Protein AF-A0A8J5K5Y7-F1 (afdb_monomer_lite)

Sequence (117 aa):
MNTGVRLRVVQKLVKRFRELGEDVLPAPLPKSGRPKLWSPWTLKVISRQVRSNPALTAREVKEKKPRLLCHVSLRCVQQALHDDLGFKSFRARRKPLLTKRQKENRVKFCKKYEVWD

pLDDT: mean 88.85, std 8.71, range [49.09, 97.56]

Organism: Homarus americanus (NCBI:txid6706)

Structure (mmCIF, N/CA/C/O backbone):
data_AF-A0A8J5K5Y7-F1
#
_entry.id   AF-A0A8J5K5Y7-F1
#
loop_
_atom_site.group_PDB
_atom_site.id
_atom_site.type_symbol
_atom_site.label_atom_id
_atom_site.label_alt_id
_atom_site.label_comp_id
_atom_site.label_asym_id
_atom_site.label_entity_id
_atom_site.label_seq_id
_atom_site.pdbx_PDB_ins_code
_atom_site.Cartn_x
_atom_site.Cartn_y
_atom_site.Cartn_z
_atom_site.occupancy
_atom_site.B_iso_or_equiv
_atom_site.auth_seq_id
_atom_site.auth_comp_id
_atom_site.auth_asym_id
_atom_site.auth_atom_id
_atom_site.pdbx_PDB_model_num
ATOM 1 N N . MET A 1 1 ? 13.459 13.698 -55.979 1.00 49.09 1 MET A N 1
ATOM 2 C CA . MET A 1 1 ? 13.592 14.274 -54.622 1.00 49.09 1 MET A CA 1
ATOM 3 C C . MET A 1 1 ? 14.322 13.276 -53.735 1.00 49.09 1 MET A C 1
ATOM 5 O O . MET A 1 1 ? 13.753 12.244 -53.407 1.00 49.09 1 MET A O 1
ATOM 9 N N . ASN A 1 2 ? 15.590 13.535 -53.403 1.00 61.31 2 ASN A N 1
ATOM 10 C CA . ASN A 1 2 ? 16.346 12.716 -52.452 1.00 61.31 2 ASN A CA 1
ATOM 11 C C . ASN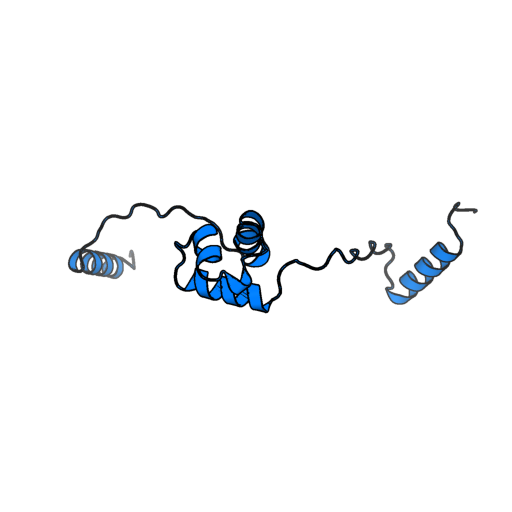 A 1 2 ? 16.037 13.219 -51.042 1.00 61.31 2 ASN A C 1
ATOM 13 O O . ASN A 1 2 ? 16.587 14.221 -50.607 1.00 61.31 2 ASN A O 1
ATOM 17 N N . THR A 1 3 ? 15.148 12.534 -50.329 1.00 70.75 3 THR A N 1
ATOM 18 C CA . THR A 1 3 ? 14.723 12.915 -48.973 1.00 70.75 3 THR A CA 1
ATOM 19 C C . THR A 1 3 ? 15.804 12.698 -47.905 1.00 70.75 3 THR A C 1
ATOM 21 O O . THR A 1 3 ? 15.541 12.902 -46.727 1.00 70.75 3 THR A O 1
ATOM 24 N N . GLY A 1 4 ? 17.013 12.251 -48.272 1.00 81.88 4 GLY A N 1
ATOM 25 C CA . GLY A 1 4 ? 18.095 11.930 -47.328 1.00 81.88 4 GLY A CA 1
ATOM 26 C C . GLY A 1 4 ? 17.804 10.720 -46.425 1.00 81.88 4 GLY A C 1
ATOM 27 O O . GLY A 1 4 ? 18.632 10.344 -45.597 1.00 81.88 4 GLY A O 1
ATOM 28 N N . VAL A 1 5 ? 16.640 10.079 -46.583 1.00 83.38 5 VAL A N 1
ATOM 29 C CA . VAL A 1 5 ? 16.196 8.936 -45.781 1.00 83.38 5 VAL A CA 1
ATOM 30 C C . VAL A 1 5 ? 16.589 7.626 -46.462 1.00 83.38 5 VAL A C 1
ATOM 32 O O . VAL A 1 5 ? 16.433 7.449 -47.669 1.00 83.38 5 VAL A O 1
ATOM 35 N N . ARG A 1 6 ? 17.066 6.656 -45.673 1.00 90.31 6 ARG A N 1
ATOM 36 C CA . ARG A 1 6 ? 17.417 5.316 -46.168 1.00 90.31 6 ARG A CA 1
ATOM 37 C C . ARG A 1 6 ? 16.197 4.610 -46.776 1.00 90.31 6 ARG A C 1
ATOM 39 O O . ARG A 1 6 ? 15.148 4.521 -46.140 1.00 90.31 6 ARG A O 1
ATOM 46 N N . LEU A 1 7 ? 16.381 3.978 -47.936 1.00 89.44 7 LEU A N 1
ATOM 47 C CA . LEU A 1 7 ? 15.328 3.295 -48.706 1.00 89.44 7 LEU A CA 1
ATOM 48 C C . LEU A 1 7 ? 14.520 2.260 -47.892 1.00 89.44 7 LEU A C 1
ATOM 50 O O . LEU A 1 7 ? 13.299 2.189 -48.015 1.00 89.44 7 LEU A O 1
ATOM 54 N N . ARG A 1 8 ? 15.164 1.521 -46.974 1.00 88.88 8 ARG A N 1
ATOM 55 C CA . ARG A 1 8 ? 14.476 0.566 -46.075 1.00 88.88 8 ARG A CA 1
ATOM 56 C C . ARG A 1 8 ? 13.469 1.223 -45.127 1.00 88.88 8 ARG A C 1
ATOM 58 O O . ARG A 1 8 ? 12.481 0.590 -44.763 1.00 88.88 8 ARG A O 1
ATOM 65 N N . VAL A 1 9 ? 13.728 2.453 -44.682 1.00 87.00 9 VAL A N 1
ATOM 66 C CA . VAL A 1 9 ? 12.798 3.193 -43.816 1.00 87.00 9 VAL A CA 1
ATOM 67 C C . VAL A 1 9 ? 11.560 3.561 -44.625 1.00 87.00 9 VAL A C 1
ATOM 69 O O . VAL A 1 9 ? 10.455 3.272 -44.184 1.00 87.00 9 VAL A O 1
ATOM 72 N N . VAL A 1 10 ? 11.748 4.073 -45.845 1.00 87.88 10 VAL A N 1
ATOM 73 C CA . VAL A 1 10 ? 10.651 4.401 -46.770 1.00 87.88 10 VAL A CA 1
ATOM 74 C C . VAL A 1 10 ? 9.776 3.174 -47.040 1.00 87.88 10 VAL A C 1
ATOM 76 O O . VAL A 1 10 ? 8.566 3.237 -46.857 1.00 87.88 10 VAL A O 1
ATOM 79 N N . GLN A 1 11 ? 10.374 2.026 -47.369 1.00 90.06 11 GLN A N 1
ATOM 80 C CA . GLN A 1 11 ? 9.632 0.778 -47.593 1.00 90.06 11 GLN A CA 1
ATOM 81 C C . GLN A 1 11 ? 8.816 0.334 -46.368 1.00 90.06 11 GLN A C 1
ATOM 83 O O . GLN A 1 11 ? 7.664 -0.073 -46.512 1.00 90.06 11 GLN A O 1
ATOM 88 N N . LYS A 1 12 ? 9.384 0.429 -45.155 1.00 86.44 12 LYS A N 1
ATOM 89 C CA . LYS A 1 12 ? 8.664 0.104 -43.910 1.00 86.44 12 LYS A CA 1
ATOM 90 C C . LYS A 1 12 ? 7.493 1.049 -43.658 1.00 86.44 12 LYS A C 1
ATOM 92 O O . LYS A 1 12 ? 6.440 0.586 -43.234 1.00 86.44 12 LYS A O 1
ATOM 97 N N . LEU A 1 13 ? 7.674 2.344 -43.914 1.00 85.12 13 LEU A N 1
ATOM 98 C CA . LEU A 1 13 ? 6.618 3.343 -43.759 1.00 85.12 13 LEU A CA 1
ATOM 99 C C . LEU A 1 13 ? 5.487 3.116 -44.767 1.00 85.12 13 LEU A C 1
ATOM 101 O O . LEU A 1 13 ? 4.335 3.068 -44.358 1.00 85.12 13 LEU A O 1
ATOM 105 N N . VAL A 1 14 ? 5.805 2.865 -46.042 1.00 87.69 14 VAL A N 1
ATOM 106 C CA . VAL A 1 14 ? 4.810 2.548 -47.084 1.00 87.69 14 VAL A CA 1
ATOM 107 C C . VAL A 1 14 ? 4.032 1.275 -46.748 1.00 87.69 14 VAL A C 1
ATOM 109 O O . VAL A 1 14 ? 2.814 1.245 -46.901 1.00 87.69 14 VAL A O 1
ATOM 112 N N . LYS A 1 15 ? 4.708 0.226 -46.260 1.00 87.62 15 LYS A N 1
ATOM 113 C CA . LYS A 1 15 ? 4.037 -1.003 -45.812 1.00 87.62 15 LYS A CA 1
ATOM 114 C C . LYS A 1 15 ? 3.056 -0.712 -44.671 1.00 87.62 15 LYS A C 1
ATOM 116 O O . LYS A 1 15 ? 1.899 -1.099 -44.752 1.00 87.62 15 LYS A O 1
ATOM 121 N N . ARG A 1 16 ? 3.514 0.019 -43.652 1.00 80.81 16 ARG A N 1
ATOM 122 C CA . ARG A 1 16 ? 2.714 0.384 -42.475 1.00 80.81 16 ARG A CA 1
ATOM 123 C C . ARG A 1 16 ? 1.517 1.272 -42.842 1.00 80.81 16 ARG A C 1
ATOM 125 O O . ARG A 1 16 ? 0.444 1.083 -42.289 1.00 80.81 16 ARG A O 1
ATOM 132 N N . PHE A 1 17 ? 1.686 2.176 -43.808 1.00 84.75 17 PHE A N 1
ATOM 133 C CA . PHE A 1 17 ? 0.620 3.019 -44.355 1.00 84.75 17 PHE A CA 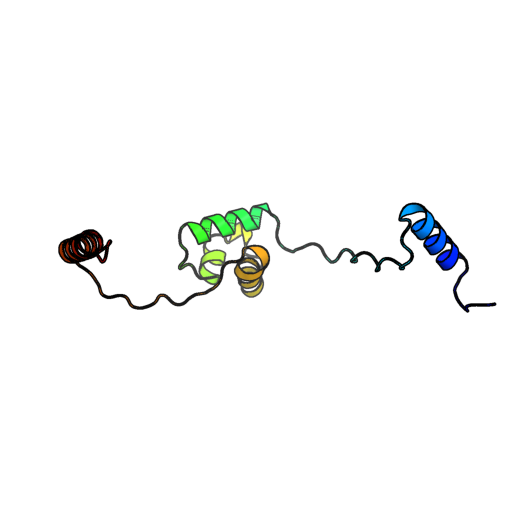1
ATOM 134 C C . PHE A 1 17 ? -0.463 2.196 -45.062 1.00 84.75 17 PHE A C 1
ATOM 136 O O . PHE A 1 17 ? -1.644 2.379 -44.801 1.00 84.75 17 PHE A O 1
ATOM 143 N N . ARG A 1 18 ? -0.068 1.236 -45.910 1.00 85.75 18 ARG A N 1
ATOM 144 C CA . ARG A 1 18 ? -1.012 0.332 -46.593 1.00 85.75 18 ARG A CA 1
ATOM 145 C C . ARG A 1 18 ? -1.804 -0.549 -45.624 1.00 85.75 18 ARG A C 1
ATOM 147 O O . ARG A 1 18 ? -2.938 -0.889 -45.925 1.00 85.75 18 ARG A O 1
ATOM 154 N N . GLU A 1 19 ? -1.197 -0.938 -44.503 1.00 84.44 19 GLU A N 1
ATOM 155 C CA . GLU A 1 19 ? -1.831 -1.785 -43.482 1.00 84.44 19 GLU A CA 1
ATOM 156 C C . GLU A 1 19 ? -2.797 -1.009 -42.571 1.00 84.44 19 GLU A C 1
ATOM 158 O O . GLU A 1 19 ? -3.829 -1.555 -42.196 1.00 84.44 19 GLU A O 1
ATOM 163 N N . LEU A 1 20 ? -2.470 0.235 -42.200 1.00 79.75 20 LEU A N 1
ATOM 164 C CA . LEU A 1 20 ? -3.265 1.040 -41.258 1.00 79.75 20 LEU A CA 1
ATOM 165 C C . LEU A 1 20 ? -4.257 1.995 -41.939 1.00 79.75 20 LEU A C 1
ATOM 167 O O . LEU A 1 20 ? -5.250 2.353 -41.320 1.00 79.75 20 LEU A O 1
ATOM 171 N N . GLY A 1 21 ? -4.007 2.409 -43.187 1.00 73.88 21 GLY A N 1
ATOM 172 C CA . GLY A 1 21 ? -4.873 3.336 -43.927 1.00 73.88 21 GLY A CA 1
ATOM 173 C C . GLY A 1 21 ? -4.920 4.765 -43.368 1.00 73.88 21 GLY A C 1
ATOM 174 O O . GLY A 1 21 ? -5.798 5.531 -43.750 1.00 73.88 21 GLY A O 1
ATOM 175 N N . GLU A 1 22 ? -4.010 5.125 -42.460 1.00 70.44 22 GLU A N 1
ATOM 176 C CA . GLU A 1 22 ? -3.960 6.444 -41.821 1.00 70.44 22 GLU A CA 1
ATOM 177 C C . GLU A 1 22 ? -2.991 7.391 -42.544 1.00 70.44 22 GLU A C 1
ATOM 179 O O . GLU A 1 22 ? -1.829 7.044 -42.761 1.00 70.44 22 GLU A O 1
ATOM 184 N N . ASP A 1 23 ? -3.439 8.623 -42.820 1.00 67.44 23 ASP A N 1
ATOM 185 C CA . ASP A 1 23 ? -2.630 9.695 -43.431 1.00 67.44 23 ASP A CA 1
ATOM 186 C C . ASP A 1 23 ? -1.478 10.194 -42.535 1.00 67.44 23 ASP A C 1
ATOM 188 O O . ASP A 1 23 ? -0.562 10.885 -42.989 1.00 67.44 23 ASP A O 1
ATOM 192 N N . VAL A 1 24 ? -1.493 9.824 -41.251 1.00 70.50 24 VAL A N 1
ATOM 193 C CA . VAL A 1 24 ? -0.513 10.247 -40.250 1.00 70.50 24 VAL A CA 1
ATOM 194 C C . VAL A 1 24 ? 0.398 9.081 -39.886 1.00 70.50 24 VAL A C 1
ATOM 196 O O . VAL A 1 24 ? -0.050 7.974 -39.602 1.00 70.50 24 VAL A O 1
ATOM 199 N N . LEU A 1 25 ? 1.709 9.334 -39.849 1.00 68.31 25 LEU A N 1
ATOM 200 C CA . LEU A 1 25 ? 2.680 8.341 -39.400 1.00 68.31 25 LEU A CA 1
ATOM 201 C C . LEU A 1 25 ? 2.402 7.942 -37.938 1.00 68.31 25 LEU A C 1
ATOM 203 O O . LEU A 1 25 ? 2.552 8.784 -37.048 1.00 68.31 25 LEU A O 1
ATOM 207 N N . PRO A 1 26 ? 2.081 6.667 -37.648 1.00 69.94 26 PRO A N 1
ATOM 208 C CA . PRO A 1 26 ? 1.859 6.227 -36.280 1.00 69.94 26 PRO A CA 1
ATOM 209 C C . PRO A 1 26 ? 3.155 6.350 -35.482 1.00 69.94 26 PRO A C 1
ATOM 211 O O . PRO A 1 26 ? 4.233 5.936 -35.940 1.00 69.94 26 PRO A O 1
ATOM 214 N N . ALA A 1 27 ? 3.038 6.873 -34.260 1.00 79.00 27 ALA A N 1
ATOM 215 C CA . ALA A 1 27 ? 4.160 7.002 -33.343 1.00 79.00 27 ALA A CA 1
ATOM 216 C C . ALA A 1 27 ? 4.925 5.663 -33.206 1.00 79.00 27 ALA A C 1
ATOM 218 O O . ALA A 1 27 ? 4.345 4.572 -33.355 1.00 79.00 27 ALA A O 1
ATOM 219 N N . PRO A 1 28 ? 6.247 5.703 -32.955 1.00 79.94 28 PRO A N 1
ATOM 220 C CA . PRO A 1 28 ? 6.999 4.498 -32.642 1.00 79.94 28 PRO A CA 1
ATOM 221 C C . PRO A 1 28 ? 6.330 3.746 -31.492 1.00 79.94 28 PRO A C 1
ATOM 223 O O . PRO A 1 28 ? 5.932 4.352 -30.497 1.00 79.94 28 PRO A O 1
ATOM 226 N N . LEU A 1 29 ? 6.226 2.422 -31.621 1.00 81.56 29 LEU A N 1
ATOM 227 C CA . LEU A 1 29 ? 5.742 1.591 -30.524 1.00 81.56 29 LEU A CA 1
ATOM 228 C C . LEU A 1 29 ? 6.632 1.810 -29.289 1.00 81.56 29 LEU A C 1
ATOM 230 O O . LEU A 1 29 ? 7.854 1.961 -29.441 1.00 81.56 29 LEU A O 1
ATOM 234 N N . PRO A 1 30 ? 6.053 1.814 -28.075 1.00 85.19 30 PRO A N 1
ATOM 235 C CA . PRO A 1 30 ? 6.844 1.911 -26.863 1.00 85.19 30 PRO A CA 1
ATOM 236 C C . PRO A 1 30 ? 7.840 0.752 -26.827 1.00 85.19 30 PRO A C 1
ATOM 238 O O . PRO A 1 30 ? 7.494 -0.408 -27.058 1.00 85.19 30 PRO A O 1
ATOM 241 N N . LYS A 1 31 ? 9.107 1.071 -26.562 1.00 87.50 31 LYS A N 1
ATOM 242 C CA . LYS A 1 31 ? 10.152 0.055 -26.442 1.00 87.50 31 LYS A CA 1
ATOM 243 C C . LYS A 1 31 ? 9.901 -0.768 -25.180 1.00 87.50 31 LYS A C 1
ATOM 245 O O . LYS A 1 31 ? 9.604 -0.207 -24.126 1.00 87.50 31 LYS A O 1
ATOM 250 N N . SER A 1 32 ? 10.072 -2.085 -25.271 1.00 85.44 32 SER A N 1
ATOM 251 C CA . SER A 1 32 ? 10.073 -2.947 -24.089 1.00 85.44 32 SER A CA 1
ATOM 252 C C . SER A 1 32 ? 11.244 -2.563 -23.180 1.00 85.44 32 SER A C 1
ATOM 254 O O . SER A 1 32 ? 12.402 -2.618 -23.598 1.00 85.44 32 SER A O 1
ATOM 256 N N . GLY A 1 33 ? 10.937 -2.147 -21.952 1.00 87.31 33 GLY A N 1
ATOM 257 C CA . GLY A 1 33 ? 11.936 -1.843 -20.930 1.00 87.31 33 GLY A CA 1
ATOM 258 C C . GLY A 1 33 ? 12.464 -3.092 -20.219 1.00 87.31 33 GLY A C 1
ATOM 259 O O . GLY A 1 33 ? 12.097 -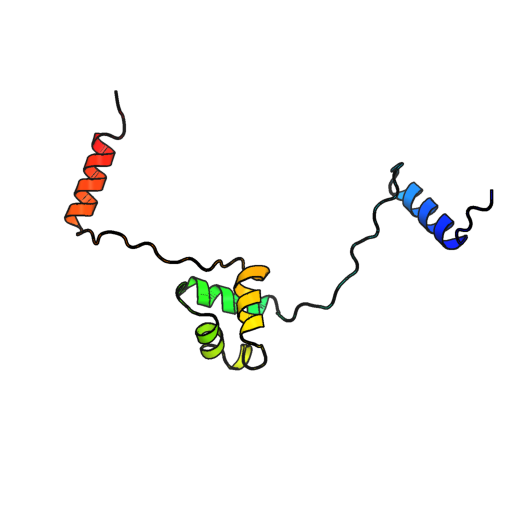4.223 -20.538 1.00 87.31 33 GLY A O 1
ATOM 260 N N . ARG A 1 34 ? 13.312 -2.874 -19.206 1.00 89.00 34 ARG A N 1
ATOM 261 C CA . ARG A 1 34 ? 13.775 -3.935 -18.301 1.00 89.00 34 ARG A CA 1
ATOM 262 C C . ARG A 1 34 ? 12.569 -4.596 -17.608 1.00 89.00 34 ARG A C 1
ATOM 264 O O . ARG A 1 34 ? 11.670 -3.869 -17.177 1.00 89.00 34 ARG A O 1
ATOM 271 N N . PRO A 1 35 ? 12.550 -5.932 -17.441 1.00 86.56 35 PRO A N 1
ATOM 272 C CA . PRO A 1 35 ? 11.512 -6.588 -16.655 1.00 86.56 35 PRO A CA 1
ATOM 273 C C . PRO A 1 35 ? 11.476 -6.036 -15.227 1.00 86.56 35 PRO A C 1
ATOM 275 O O . PRO A 1 35 ? 12.506 -5.668 -14.651 1.00 86.56 35 PRO A O 1
ATOM 278 N N . LYS A 1 36 ? 10.272 -5.982 -14.653 1.00 84.31 36 LYS A N 1
ATOM 279 C CA . LYS A 1 36 ? 10.082 -5.539 -13.271 1.00 84.31 36 LYS A CA 1
ATOM 280 C C . LYS A 1 36 ? 10.775 -6.498 -12.303 1.00 84.31 36 LYS A C 1
ATOM 282 O O . LYS A 1 36 ? 10.847 -7.700 -12.540 1.00 84.31 36 LYS A O 1
ATOM 287 N N . LEU A 1 37 ? 11.228 -5.949 -11.177 1.00 86.75 37 LEU A N 1
ATOM 288 C CA . LEU A 1 37 ? 11.835 -6.720 -10.087 1.00 86.75 37 LEU A CA 1
ATOM 289 C C . LEU A 1 37 ? 10.841 -7.711 -9.455 1.00 86.75 37 LEU A C 1
ATOM 291 O O . LEU A 1 37 ? 11.233 -8.753 -8.938 1.00 86.75 37 LEU A O 1
ATOM 295 N N . TRP A 1 38 ? 9.553 -7.373 -9.480 1.00 89.31 38 TRP A N 1
ATOM 296 C CA . TRP A 1 38 ? 8.509 -8.100 -8.774 1.00 89.31 38 TRP A CA 1
ATOM 297 C C . TRP A 1 38 ? 7.796 -9.108 -9.666 1.00 89.31 38 TRP A C 1
ATOM 299 O O . TRP A 1 38 ? 7.285 -8.763 -10.730 1.00 89.31 38 TRP A O 1
ATOM 309 N N . SER A 1 39 ? 7.655 -10.333 -9.165 1.00 90.69 39 SER A N 1
ATOM 310 C CA . SER A 1 39 ? 6.673 -11.274 -9.699 1.00 90.69 39 SER A CA 1
ATOM 311 C C . SER A 1 39 ? 5.249 -10.843 -9.305 1.00 90.69 39 SER A C 1
ATOM 313 O O . SER A 1 39 ? 5.044 -10.388 -8.169 1.00 90.69 39 SER A O 1
ATOM 315 N N . PRO A 1 40 ? 4.236 -11.053 -10.171 1.00 92.12 40 PRO A N 1
ATOM 316 C CA . PRO A 1 40 ? 2.830 -10.830 -9.828 1.00 92.12 40 PRO A CA 1
ATOM 317 C C . PRO A 1 40 ? 2.395 -11.560 -8.550 1.00 92.12 40 PRO A C 1
ATOM 319 O O . PRO A 1 40 ? 1.591 -11.048 -7.768 1.00 92.12 40 PRO A O 1
ATOM 322 N N . TRP A 1 41 ? 2.956 -12.747 -8.295 1.00 93.69 41 TRP A N 1
ATOM 323 C CA . TRP A 1 41 ? 2.658 -13.513 -7.087 1.00 93.69 41 TRP A CA 1
ATOM 324 C C . TRP A 1 41 ? 3.177 -12.815 -5.826 1.00 93.69 41 TRP A C 1
ATOM 326 O O . TRP A 1 41 ? 2.448 -12.690 -4.842 1.00 93.69 41 TRP A O 1
ATOM 336 N N . THR A 1 42 ? 4.402 -12.288 -5.873 1.00 92.88 42 THR A N 1
ATOM 337 C CA . THR A 1 42 ? 5.003 -11.553 -4.754 1.00 92.88 42 THR A CA 1
ATOM 338 C C . THR A 1 42 ? 4.178 -10.315 -4.413 1.00 92.88 42 THR A C 1
ATOM 340 O O . THR A 1 42 ? 3.851 -10.099 -3.245 1.00 92.88 42 THR A O 1
ATOM 343 N N . LEU A 1 43 ? 3.747 -9.555 -5.426 1.00 94.69 43 LEU A N 1
ATOM 344 C CA . LEU A 1 43 ? 2.856 -8.404 -5.238 1.00 94.69 43 LEU A CA 1
ATOM 345 C C . LEU A 1 43 ? 1.527 -8.810 -4.591 1.00 94.69 43 LEU A C 1
ATOM 347 O O . LEU A 1 43 ? 1.047 -8.131 -3.684 1.00 94.69 43 LEU A O 1
ATOM 351 N N . LYS A 1 44 ? 0.952 -9.952 -4.984 1.00 95.62 44 LYS A N 1
ATOM 352 C CA . LYS A 1 44 ? -0.287 -10.476 -4.391 1.00 95.62 44 LYS A CA 1
ATOM 353 C C . LYS A 1 44 ? -0.120 -10.833 -2.912 1.00 95.62 44 LYS A C 1
ATOM 355 O O . LYS A 1 44 ? -1.019 -10.558 -2.116 1.00 95.62 44 LYS A O 1
ATOM 360 N N . VAL A 1 45 ? 1.015 -11.420 -2.530 1.00 93.88 45 VAL A N 1
ATOM 361 C CA . VAL A 1 45 ? 1.330 -11.737 -1.127 1.00 93.88 45 VAL A CA 1
ATOM 362 C C . VAL A 1 45 ? 1.459 -10.460 -0.299 1.00 93.88 45 VAL A C 1
ATOM 364 O O . VAL A 1 45 ? 0.818 -10.353 0.747 1.00 93.88 45 VAL A O 1
ATOM 367 N N . ILE A 1 46 ? 2.216 -9.474 -0.793 1.00 94.06 46 ILE A N 1
ATOM 368 C CA . ILE A 1 46 ? 2.362 -8.168 -0.135 1.00 94.06 46 ILE A CA 1
ATOM 369 C C . ILE A 1 46 ? 0.992 -7.490 0.002 1.00 94.06 46 ILE A C 1
ATOM 371 O O . ILE A 1 46 ? 0.624 -7.046 1.088 1.00 94.06 46 ILE A O 1
ATOM 375 N N . SER A 1 47 ? 0.193 -7.478 -1.068 1.00 95.56 47 SER A N 1
ATOM 376 C CA . SER A 1 47 ? -1.136 -6.861 -1.086 1.00 95.56 47 SER A CA 1
ATOM 377 C C . SER A 1 47 ? -2.078 -7.462 -0.043 1.00 95.56 47 SER A C 1
ATOM 379 O O . SER A 1 47 ? -2.729 -6.728 0.698 1.00 95.56 47 SER A O 1
ATOM 381 N N . ARG A 1 48 ? -2.119 -8.795 0.082 1.00 95.19 48 ARG A N 1
ATOM 382 C CA . ARG A 1 48 ? -2.926 -9.476 1.109 1.00 95.19 48 ARG A CA 1
ATOM 383 C C . ARG A 1 48 ? -2.513 -9.070 2.519 1.00 95.19 48 ARG A C 1
ATOM 385 O O . ARG A 1 48 ? -3.371 -8.820 3.361 1.00 95.19 48 ARG A O 1
ATOM 392 N N . GLN A 1 49 ? -1.210 -8.979 2.761 1.00 94.00 49 GLN A N 1
ATOM 393 C CA . GLN A 1 49 ? -0.680 -8.604 4.063 1.00 94.00 49 GLN A CA 1
ATOM 394 C C . GLN A 1 49 ? -1.050 -7.163 4.441 1.00 94.00 49 GLN A C 1
ATOM 396 O O . GLN A 1 49 ? -1.517 -6.934 5.555 1.00 94.00 49 GLN A O 1
ATOM 401 N N . VAL A 1 50 ? -0.901 -6.213 3.514 1.00 94.19 50 VAL A N 1
ATOM 402 C CA . VAL A 1 50 ? -1.272 -4.808 3.750 1.00 94.19 50 VAL A CA 1
ATOM 403 C C . VAL A 1 50 ? -2.784 -4.636 3.886 1.00 94.19 50 VAL A C 1
ATOM 405 O O . VAL A 1 50 ? -3.238 -3.885 4.739 1.00 94.19 50 VAL A O 1
ATOM 408 N N . ARG A 1 51 ? -3.599 -5.373 3.125 1.00 94.44 51 ARG A N 1
ATOM 409 C CA . ARG A 1 51 ? -5.065 -5.336 3.290 1.00 94.44 51 ARG A CA 1
ATOM 410 C C . ARG A 1 51 ? -5.522 -5.873 4.643 1.00 94.44 51 ARG A C 1
ATOM 412 O O . ARG A 1 51 ? -6.477 -5.351 5.203 1.00 94.44 51 ARG A O 1
ATOM 419 N N . SER A 1 52 ? -4.847 -6.896 5.166 1.00 94.25 52 SER A N 1
ATOM 420 C CA . SER A 1 52 ? -5.154 -7.445 6.490 1.00 94.25 52 SER A CA 1
ATOM 421 C C . SER A 1 52 ? -4.802 -6.476 7.618 1.00 94.25 52 SER A C 1
ATOM 423 O O . SER A 1 52 ? -5.498 -6.454 8.629 1.00 94.25 52 SER A O 1
ATOM 425 N N . ASN A 1 53 ? -3.728 -5.700 7.471 1.00 92.06 53 ASN A N 1
ATOM 426 C CA . ASN A 1 53 ? -3.363 -4.655 8.418 1.00 92.06 53 ASN A CA 1
ATOM 427 C C . ASN A 1 53 ? -2.804 -3.436 7.657 1.00 92.06 53 ASN A C 1
ATOM 429 O O . ASN A 1 53 ? -1.616 -3.417 7.320 1.00 92.06 53 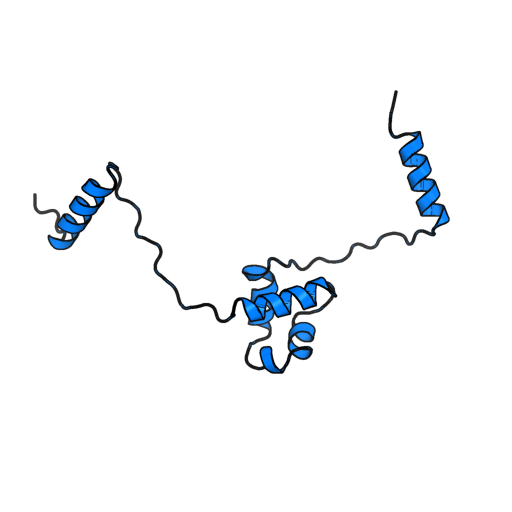ASN A O 1
ATOM 433 N N . PRO A 1 54 ? -3.641 -2.413 7.400 1.00 90.56 54 PRO A N 1
ATOM 434 C CA . PRO A 1 54 ? -3.258 -1.260 6.588 1.00 90.56 54 PRO A CA 1
ATOM 435 C C . PRO A 1 54 ? -2.299 -0.301 7.301 1.00 90.56 54 PRO A C 1
ATOM 437 O O . PRO A 1 54 ? -1.749 0.586 6.656 1.00 90.56 54 PRO A O 1
ATOM 440 N N . ALA A 1 55 ? -2.083 -0.463 8.610 1.00 90.38 55 ALA A N 1
ATOM 441 C CA . ALA A 1 55 ? -1.140 0.352 9.373 1.00 90.38 55 ALA A CA 1
ATOM 442 C C . ALA A 1 55 ? 0.311 -0.149 9.268 1.00 90.38 55 ALA A C 1
ATOM 444 O O . ALA A 1 55 ? 1.205 0.476 9.832 1.00 90.38 55 ALA A O 1
ATOM 445 N N . LEU A 1 56 ? 0.551 -1.266 8.566 1.00 91.94 56 LEU A N 1
ATOM 446 C CA . LEU A 1 56 ? 1.892 -1.823 8.426 1.00 91.94 56 LEU A CA 1
ATOM 447 C C . LEU A 1 56 ? 2.817 -0.885 7.660 1.00 91.94 56 LEU A C 1
ATOM 449 O O . LEU A 1 56 ? 2.525 -0.434 6.552 1.00 91.94 56 LEU A O 1
ATOM 453 N N . THR A 1 57 ? 3.994 -0.673 8.228 1.00 92.56 57 THR A N 1
ATOM 454 C CA . THR A 1 57 ? 5.080 0.041 7.568 1.00 92.56 57 THR A CA 1
ATOM 455 C C . THR A 1 57 ? 5.775 -0.858 6.544 1.00 92.56 57 THR A C 1
ATOM 457 O O . THR A 1 57 ? 5.802 -2.084 6.665 1.00 92.56 57 THR A O 1
ATOM 460 N N . ALA A 1 58 ? 6.420 -0.259 5.540 1.00 93.25 58 ALA A N 1
ATOM 461 C CA . ALA A 1 58 ? 7.199 -1.013 4.551 1.00 93.25 58 ALA A CA 1
ATOM 462 C C . ALA A 1 58 ? 8.313 -1.869 5.192 1.00 93.25 58 ALA A C 1
ATOM 464 O O . ALA A 1 58 ? 8.645 -2.942 4.686 1.00 93.25 58 ALA A O 1
ATOM 465 N N . ARG A 1 59 ? 8.864 -1.413 6.326 1.00 94.56 59 ARG A N 1
ATOM 466 C CA . ARG A 1 59 ? 9.857 -2.155 7.108 1.00 94.56 59 ARG A CA 1
ATOM 467 C C . ARG A 1 59 ? 9.259 -3.423 7.710 1.00 94.56 59 ARG A C 1
ATOM 469 O O . ARG A 1 59 ? 9.781 -4.506 7.470 1.00 94.56 59 ARG A O 1
ATOM 476 N N . GLU A 1 60 ? 8.128 -3.302 8.397 1.00 94.56 60 GLU A N 1
ATOM 477 C CA . GLU A 1 60 ? 7.415 -4.449 8.973 1.00 94.56 60 GLU A CA 1
ATOM 478 C C . GLU A 1 60 ? 6.931 -5.419 7.891 1.00 94.56 60 GLU A C 1
ATOM 480 O O . GLU A 1 60 ? 6.921 -6.633 8.093 1.00 94.56 60 GLU A O 1
ATOM 485 N N . VAL A 1 61 ? 6.549 -4.907 6.713 1.00 93.62 61 VAL A N 1
ATOM 486 C CA . VAL A 1 61 ? 6.208 -5.753 5.563 1.00 93.62 61 VAL A CA 1
ATOM 487 C C . VAL A 1 61 ? 7.397 -6.624 5.162 1.00 93.62 61 VAL A C 1
ATOM 489 O O . VAL A 1 61 ? 7.228 -7.835 4.999 1.00 93.62 61 VAL A O 1
ATOM 492 N N . LYS A 1 62 ? 8.593 -6.032 5.064 1.00 94.31 62 LYS A N 1
ATOM 493 C CA . LYS A 1 62 ? 9.839 -6.747 4.763 1.00 94.31 62 LYS A CA 1
ATOM 494 C C . LYS A 1 62 ? 10.190 -7.771 5.849 1.00 94.31 62 LYS A C 1
ATOM 496 O O . LYS A 1 62 ? 10.470 -8.924 5.526 1.00 94.31 62 LYS A O 1
ATOM 501 N N . GLU A 1 63 ? 10.126 -7.375 7.117 1.00 93.75 63 GLU A N 1
ATOM 502 C CA . GLU A 1 63 ? 10.480 -8.219 8.268 1.00 93.75 63 GLU A CA 1
ATOM 503 C C . GLU A 1 63 ? 9.534 -9.416 8.447 1.00 93.75 63 GLU A C 1
ATOM 505 O O . GLU A 1 63 ? 9.979 -10.505 8.793 1.00 93.75 63 GLU A O 1
ATOM 510 N N . LYS A 1 64 ? 8.243 -9.273 8.126 1.00 92.12 64 LYS A N 1
ATOM 511 C CA . LYS A 1 64 ? 7.269 -10.378 8.196 1.00 92.12 64 LYS A CA 1
ATOM 512 C C . LYS A 1 64 ? 7.467 -11.457 7.130 1.00 92.12 64 LYS A C 1
ATOM 514 O O . LYS A 1 64 ? 6.935 -12.561 7.273 1.00 92.12 64 LYS A O 1
ATOM 519 N N . LYS A 1 65 ? 8.178 -11.159 6.037 1.00 88.94 65 LYS A N 1
ATOM 520 C CA . LYS A 1 65 ? 8.416 -12.093 4.922 1.00 88.94 65 LYS A CA 1
ATOM 521 C C . LYS A 1 65 ? 9.885 -12.071 4.482 1.00 88.94 65 LYS A C 1
ATOM 523 O O . LYS A 1 65 ? 10.170 -11.784 3.317 1.00 88.94 65 LYS A O 1
ATOM 528 N N . PRO A 1 66 ? 10.826 -12.460 5.362 1.00 89.12 66 PRO A N 1
ATOM 529 C CA . PRO A 1 66 ? 12.252 -12.347 5.078 1.00 89.12 66 PRO A CA 1
ATOM 530 C C . PRO A 1 66 ? 12.668 -13.234 3.900 1.00 89.12 66 PRO A C 1
ATOM 532 O O . PRO A 1 66 ? 13.430 -12.793 3.053 1.00 89.12 66 PRO A O 1
ATOM 535 N N . ARG A 1 67 ? 12.093 -14.438 3.759 1.00 88.19 67 ARG A N 1
ATOM 536 C CA . ARG A 1 67 ? 12.400 -15.344 2.634 1.00 88.19 67 ARG A CA 1
ATOM 537 C C . ARG A 1 67 ? 12.081 -14.744 1.260 1.00 88.19 67 ARG A C 1
ATOM 539 O O . ARG A 1 67 ? 12.766 -15.046 0.296 1.00 88.19 67 ARG A O 1
ATOM 546 N N . LEU A 1 68 ? 11.038 -13.916 1.172 1.00 88.00 68 LEU A N 1
ATOM 547 C CA . LEU A 1 68 ? 10.615 -13.300 -0.089 1.00 88.00 68 LEU A CA 1
ATOM 548 C C . LEU A 1 68 ? 11.281 -11.945 -0.322 1.00 88.00 68 LEU A C 1
ATOM 550 O O . LEU A 1 68 ? 11.501 -11.568 -1.468 1.00 88.00 68 LEU A O 1
ATOM 554 N N . LEU A 1 69 ? 11.571 -11.207 0.753 1.00 91.69 69 LEU A N 1
ATOM 555 C CA . LEU A 1 69 ? 11.927 -9.791 0.687 1.00 91.69 69 LEU A CA 1
ATOM 556 C C . LEU A 1 69 ? 13.337 -9.473 1.210 1.00 91.69 69 LEU A C 1
ATOM 558 O O . LEU A 1 69 ? 13.694 -8.300 1.282 1.00 91.69 69 LEU A O 1
ATOM 562 N N . CYS A 1 70 ? 14.162 -10.461 1.573 1.00 89.31 70 CYS A N 1
ATOM 563 C CA . CYS A 1 70 ? 15.510 -10.205 2.101 1.00 89.31 70 CYS A CA 1
ATOM 564 C C . CYS A 1 70 ? 16.380 -9.399 1.126 1.00 89.31 70 CYS A C 1
ATOM 566 O O . CYS A 1 70 ? 17.003 -8.415 1.527 1.00 89.31 70 CYS A O 1
ATOM 568 N N . HIS A 1 71 ? 16.353 -9.782 -0.151 1.00 90.31 71 HIS A N 1
ATOM 569 C CA . HIS A 1 71 ? 17.210 -9.262 -1.214 1.00 90.31 71 HIS A CA 1
ATOM 570 C C . HIS A 1 71 ? 16.760 -7.901 -1.766 1.00 90.31 71 HIS A C 1
ATOM 572 O O . HIS A 1 71 ? 17.526 -7.232 -2.455 1.00 90.31 71 HIS A O 1
ATOM 578 N N . VAL A 1 72 ? 15.527 -7.467 -1.479 1.00 92.25 72 VAL A N 1
ATOM 579 C CA . VAL A 1 72 ? 15.008 -6.182 -1.966 1.00 92.25 72 VAL A CA 1
ATOM 580 C C . VAL A 1 72 ? 15.294 -5.068 -0.971 1.00 92.25 72 VAL A C 1
ATOM 582 O O . VAL A 1 72 ? 15.179 -5.236 0.246 1.00 92.25 72 VAL A O 1
ATOM 585 N N . SER A 1 73 ? 15.645 -3.886 -1.471 1.00 94.19 73 SER A N 1
ATOM 586 C CA . SER A 1 73 ? 15.798 -2.712 -0.611 1.00 94.19 73 SER A CA 1
ATOM 587 C C . SER A 1 73 ? 14.446 -2.280 -0.024 1.00 94.19 73 SER A C 1
ATOM 589 O O . SER A 1 73 ? 13.385 -2.547 -0.592 1.00 94.19 73 SER A O 1
ATOM 591 N N . LEU A 1 74 ? 14.473 -1.560 1.102 1.00 95.00 74 LEU A N 1
ATOM 592 C CA . LEU A 1 74 ? 13.259 -0.973 1.681 1.00 95.00 74 LEU A CA 1
ATOM 593 C C . LEU A 1 74 ? 12.564 -0.020 0.692 1.00 95.00 74 LEU A C 1
ATOM 595 O O . LEU A 1 74 ? 11.338 -0.014 0.593 1.00 95.00 74 LEU A O 1
ATOM 599 N N . ARG A 1 75 ? 13.350 0.734 -0.087 1.00 95.06 75 ARG A N 1
ATOM 600 C CA . ARG A 1 75 ? 12.842 1.649 -1.115 1.00 95.06 75 ARG A CA 1
ATOM 601 C C . ARG A 1 75 ? 12.071 0.907 -2.204 1.00 95.06 75 ARG A C 1
ATOM 603 O O . ARG A 1 75 ? 11.012 1.370 -2.608 1.00 95.06 75 ARG A O 1
ATOM 610 N N . CYS A 1 76 ? 12.547 -0.265 -2.629 1.00 94.31 76 CYS A N 1
ATOM 611 C CA . CYS A 1 76 ? 11.816 -1.096 -3.587 1.00 94.31 76 CYS A CA 1
ATOM 612 C C . CYS A 1 76 ? 10.454 -1.515 -3.023 1.00 94.31 76 CYS A C 1
ATOM 614 O O . CYS A 1 76 ? 9.464 -1.463 -3.744 1.00 94.31 76 CYS A O 1
ATOM 616 N N . VAL A 1 77 ? 10.385 -1.904 -1.743 1.00 94.44 77 VAL A N 1
ATOM 617 C CA . VAL A 1 77 ? 9.115 -2.278 -1.095 1.00 94.44 77 VAL A CA 1
ATOM 618 C C . VAL A 1 77 ? 8.157 -1.085 -1.052 1.00 94.44 77 VAL A C 1
ATOM 620 O O . VAL A 1 77 ? 6.987 -1.234 -1.383 1.00 94.44 77 VAL A O 1
ATOM 623 N N . GLN A 1 78 ? 8.645 0.108 -0.697 1.00 94.88 78 GLN A N 1
ATOM 624 C CA . GLN A 1 78 ? 7.839 1.336 -0.714 1.00 94.88 78 GLN A CA 1
ATOM 625 C C . GLN A 1 78 ? 7.307 1.649 -2.115 1.00 94.88 78 GLN A C 1
ATOM 627 O O . GLN A 1 78 ? 6.125 1.944 -2.271 1.00 94.88 78 GLN A O 1
ATOM 632 N N . GLN A 1 79 ? 8.166 1.532 -3.127 1.00 94.38 79 GLN A N 1
ATOM 633 C CA . GLN A 1 79 ? 7.785 1.752 -4.513 1.00 94.38 79 GLN A CA 1
ATOM 634 C C . GLN A 1 79 ? 6.733 0.738 -4.973 1.00 94.38 79 GLN A C 1
ATOM 636 O O . GLN A 1 79 ? 5.741 1.123 -5.575 1.00 94.38 79 GLN A O 1
ATOM 641 N N . A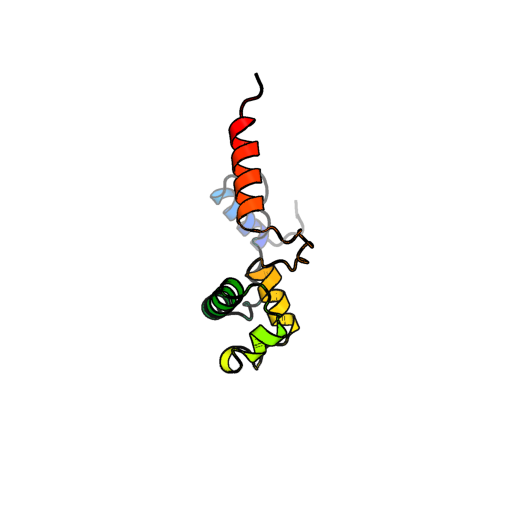LA A 1 80 ? 6.888 -0.537 -4.615 1.00 94.19 80 ALA A N 1
ATOM 642 C CA . ALA A 1 80 ? 5.903 -1.569 -4.929 1.00 94.19 80 ALA A CA 1
ATOM 643 C C . ALA A 1 80 ? 4.541 -1.289 -4.278 1.00 94.19 80 ALA A C 1
ATOM 645 O O . ALA A 1 80 ? 3.498 -1.488 -4.895 1.00 94.19 80 ALA A O 1
ATOM 646 N N . LEU A 1 81 ? 4.537 -0.815 -3.027 1.00 94.81 81 LEU A N 1
ATOM 647 C CA . LEU A 1 81 ? 3.305 -0.442 -2.337 1.00 94.81 81 LEU A CA 1
ATOM 648 C C . LEU A 1 81 ? 2.598 0.717 -3.044 1.00 94.81 81 LEU A C 1
ATOM 650 O O . LEU A 1 81 ? 1.390 0.641 -3.242 1.00 94.81 81 LEU A O 1
ATOM 654 N N . HIS A 1 82 ? 3.340 1.750 -3.441 1.00 94.94 82 HIS A N 1
ATOM 655 C CA . HIS A 1 82 ? 2.775 2.954 -4.042 1.00 94.94 82 HIS A CA 1
ATOM 656 C C . HIS A 1 82 ? 2.451 2.791 -5.536 1.00 94.94 82 HIS A C 1
ATOM 658 O O . HIS A 1 82 ? 1.301 2.964 -5.932 1.00 94.94 82 HIS A O 1
ATOM 664 N N . ASP A 1 83 ? 3.443 2.436 -6.352 1.00 93.38 83 ASP A N 1
ATOM 665 C CA . ASP A 1 83 ? 3.362 2.460 -7.817 1.00 93.38 83 ASP A CA 1
ATOM 666 C C . ASP A 1 83 ? 2.715 1.190 -8.384 1.00 93.38 83 ASP A C 1
ATOM 668 O O . ASP A 1 83 ? 1.895 1.267 -9.296 1.00 93.38 83 ASP A O 1
ATOM 672 N N . ASP A 1 84 ? 3.070 0.012 -7.854 1.00 93.38 84 ASP A N 1
ATOM 673 C CA . ASP A 1 84 ? 2.574 -1.267 -8.385 1.00 93.38 84 ASP A CA 1
ATOM 674 C C . ASP A 1 84 ? 1.235 -1.692 -7.756 1.00 93.38 84 ASP A C 1
ATOM 676 O O . ASP A 1 84 ? 0.410 -2.318 -8.422 1.00 93.38 84 ASP A O 1
ATOM 680 N N . LEU A 1 85 ? 1.011 -1.381 -6.473 1.00 94.94 85 LEU A N 1
ATOM 681 C CA . LEU A 1 85 ? -0.187 -1.784 -5.722 1.00 94.94 85 LEU A CA 1
ATOM 682 C C . LEU A 1 85 ? -1.173 -0.639 -5.448 1.00 94.94 85 LEU A C 1
ATOM 684 O O . LEU A 1 85 ? -2.295 -0.909 -5.015 1.00 94.94 85 LEU A O 1
ATOM 688 N N . GLY A 1 86 ? -0.784 0.616 -5.686 1.00 94.62 86 GLY A N 1
ATOM 689 C CA . GLY A 1 86 ? -1.657 1.780 -5.515 1.00 94.62 86 GLY A CA 1
ATOM 690 C C . GLY A 1 86 ? -1.968 2.147 -4.060 1.00 94.62 86 GLY A C 1
ATOM 691 O O . GLY A 1 86 ? -2.894 2.921 -3.807 1.00 94.62 86 GLY A O 1
ATOM 692 N N . PHE A 1 87 ? -1.237 1.605 -3.083 1.00 94.31 87 PHE A N 1
ATOM 693 C CA . PHE A 1 87 ? -1.416 1.964 -1.681 1.00 94.31 87 PHE A CA 1
ATOM 694 C C . PHE A 1 87 ? -0.784 3.320 -1.391 1.00 94.31 87 PHE A C 1
ATOM 696 O O . PHE A 1 87 ? 0.426 3.520 -1.497 1.00 94.31 87 PHE A O 1
ATOM 703 N N . LYS A 1 88 ? -1.627 4.255 -0.962 1.00 90.50 88 LYS A N 1
ATOM 704 C CA . LYS A 1 88 ? -1.205 5.584 -0.530 1.00 90.50 88 LYS A CA 1
ATOM 705 C C . LYS A 1 88 ? -1.040 5.613 0.983 1.00 90.50 88 LYS A C 1
ATOM 707 O O . LYS A 1 88 ? -1.841 5.038 1.719 1.00 90.50 88 LYS A O 1
ATOM 712 N N . SER A 1 89 ? -0.014 6.322 1.439 1.00 87.81 89 SER A N 1
ATOM 713 C CA . SER A 1 89 ? 0.161 6.617 2.857 1.00 87.81 89 SER A CA 1
ATOM 714 C C . SER A 1 89 ? -0.730 7.794 3.239 1.00 87.81 89 SER A C 1
ATOM 716 O O . SER A 1 89 ? -0.609 8.882 2.675 1.00 87.81 89 SER A O 1
ATOM 718 N N . PHE A 1 90 ? -1.625 7.580 4.199 1.00 89.00 90 PHE A N 1
ATOM 719 C CA . PHE A 1 90 ? -2.468 8.626 4.761 1.00 89.00 90 PHE A CA 1
ATOM 720 C C . PHE A 1 90 ? -2.310 8.672 6.274 1.00 89.00 90 PHE A C 1
ATOM 722 O O . PHE A 1 90 ? -2.171 7.646 6.939 1.00 89.00 90 PHE A O 1
ATOM 729 N N . ARG A 1 91 ? -2.405 9.876 6.839 1.00 89.25 91 ARG A N 1
ATOM 730 C CA . ARG A 1 91 ? -2.485 10.055 8.287 1.00 89.25 91 ARG A CA 1
ATOM 731 C C . ARG A 1 91 ? -3.934 9.906 8.740 1.00 89.25 91 ARG A C 1
ATOM 733 O O . ARG A 1 91 ? -4.811 10.630 8.267 1.00 89.25 91 ARG A O 1
ATOM 740 N N . ALA A 1 92 ? -4.178 9.019 9.701 1.00 89.00 92 ALA A N 1
ATOM 741 C CA . ALA A 1 92 ? -5.486 8.908 10.335 1.00 89.00 92 ALA A CA 1
ATOM 742 C C . ALA A 1 92 ? -5.878 10.241 11.001 1.00 89.00 92 ALA A C 1
ATOM 744 O O . ALA A 1 92 ? -5.105 10.831 11.761 1.00 89.00 92 ALA A O 1
ATOM 745 N N . ARG A 1 93 ? -7.089 10.731 10.713 1.00 92.44 93 ARG A N 1
ATOM 746 C CA . ARG A 1 93 ? -7.646 11.927 11.360 1.00 92.44 93 ARG A CA 1
ATOM 747 C C . ARG A 1 93 ? -8.179 11.562 12.744 1.00 92.44 93 ARG A C 1
ATOM 749 O O . ARG A 1 93 ? -8.869 10.556 12.895 1.00 92.44 93 ARG A O 1
ATOM 756 N N . ARG A 1 94 ? -7.903 12.409 13.740 1.00 93.44 94 ARG A N 1
ATOM 757 C CA . ARG A 1 94 ? -8.464 12.274 15.089 1.00 93.44 94 ARG A CA 1
ATOM 758 C C . ARG A 1 94 ? -9.978 12.477 15.013 1.00 93.44 94 ARG A C 1
ATOM 760 O O . ARG A 1 94 ? -10.438 13.555 14.650 1.00 93.44 94 ARG A O 1
ATOM 767 N N . LYS A 1 95 ? -10.739 11.435 15.333 1.00 90.81 95 LYS A N 1
ATOM 768 C CA . LYS A 1 95 ? -12.201 11.487 15.452 1.00 90.81 95 LYS A CA 1
ATOM 769 C C . LYS A 1 95 ? -12.582 11.426 16.934 1.00 90.81 95 LYS A C 1
ATOM 771 O O . LYS A 1 95 ? -11.846 10.809 17.706 1.00 90.81 95 LYS A O 1
ATOM 776 N N . PRO A 1 96 ? -13.696 12.051 17.351 1.00 94.00 96 PRO A N 1
ATOM 777 C CA . PRO A 1 96 ? -14.182 11.900 18.715 1.00 94.00 96 PRO A CA 1
ATOM 778 C C . PRO A 1 96 ? -14.524 10.433 18.993 1.00 94.00 96 PRO A C 1
ATOM 780 O O . PRO A 1 96 ? -15.088 9.741 18.139 1.00 94.00 96 PRO A O 1
ATOM 783 N N . LEU A 1 97 ? -14.186 9.965 20.193 1.00 94.06 97 LEU A N 1
ATOM 784 C CA . LEU A 1 97 ? -14.564 8.636 20.660 1.00 94.06 97 LEU A CA 1
ATOM 785 C C . LEU A 1 97 ? -16.040 8.673 21.062 1.00 94.06 97 LEU A C 1
ATOM 787 O O . LEU A 1 97 ? -16.402 9.288 22.058 1.00 94.06 97 LEU A O 1
ATOM 791 N N . LEU A 1 98 ? -16.895 8.053 20.250 1.00 95.38 98 LEU A N 1
ATOM 792 C CA . LEU A 1 98 ? -18.334 7.998 20.501 1.00 95.38 98 LEU A CA 1
ATOM 793 C C . LEU A 1 98 ? -18.705 6.700 21.211 1.00 95.38 98 LEU A C 1
ATOM 795 O O . LEU A 1 98 ? -18.346 5.612 20.745 1.00 95.38 98 LEU A O 1
ATOM 799 N N . THR A 1 99 ? -19.505 6.808 22.267 1.00 97.12 99 THR A N 1
ATOM 800 C CA . THR A 1 99 ? -20.144 5.650 22.901 1.00 97.12 99 THR A CA 1
ATOM 801 C C . THR A 1 99 ? -21.206 5.046 21.979 1.00 97.12 99 THR A C 1
ATOM 803 O O . THR A 1 99 ? -21.700 5.695 21.051 1.00 97.12 99 THR A O 1
ATOM 806 N N . LYS A 1 100 ? -21.590 3.788 22.231 1.00 97.38 100 LYS A N 1
ATOM 807 C CA . LYS A 1 100 ? -22.629 3.098 21.447 1.00 97.38 100 LYS A CA 1
ATOM 808 C C . LYS A 1 100 ? -23.936 3.906 21.407 1.00 97.38 100 LYS A C 1
ATOM 810 O O . LYS A 1 100 ? -24.437 4.198 20.325 1.00 97.38 100 LYS A O 1
ATOM 815 N N . ARG A 1 101 ? -24.389 4.387 22.571 1.00 97.50 101 ARG A N 1
ATOM 816 C CA . ARG A 1 101 ? -25.581 5.242 22.712 1.00 97.50 101 ARG A CA 1
ATOM 817 C C . ARG A 1 101 ? -25.484 6.531 21.890 1.00 97.50 101 ARG A C 1
ATOM 819 O O . ARG A 1 101 ? -26.440 6.915 21.227 1.00 97.50 101 ARG A O 1
ATOM 826 N N . GLN A 1 102 ? -24.327 7.199 21.893 1.00 97.56 102 GLN A N 1
ATOM 827 C CA . GLN A 1 102 ? -24.124 8.420 21.103 1.00 97.56 102 GLN A CA 1
ATOM 828 C C . GLN A 1 102 ? -24.203 8.152 19.594 1.00 97.56 102 GLN A C 1
ATOM 830 O O . GLN A 1 102 ? -24.769 8.964 18.863 1.00 97.56 102 GLN A O 1
ATOM 835 N N . LYS A 1 103 ? -23.666 7.019 19.118 1.00 96.88 103 LYS A N 1
ATOM 836 C CA . LYS A 1 103 ? -23.778 6.616 17.706 1.00 96.88 103 LYS A CA 1
ATOM 837 C C . LYS A 1 103 ? -25.236 6.371 17.316 1.00 96.88 103 LYS A C 1
ATOM 839 O O . LYS A 1 103 ? -25.678 6.889 16.298 1.00 96.88 103 LYS A O 1
ATOM 844 N N . GLU A 1 104 ? -25.986 5.646 18.143 1.00 97.56 104 GLU A N 1
ATOM 845 C CA . GLU A 1 104 ? -27.408 5.364 17.907 1.00 97.56 104 GLU A CA 1
ATOM 846 C C . GLU A 1 104 ? -28.249 6.643 17.870 1.00 97.56 104 GLU A C 1
ATOM 848 O O . GLU A 1 104 ? -29.042 6.825 16.948 1.00 97.56 104 GLU A O 1
ATOM 853 N N . ASN A 1 105 ? -28.035 7.565 18.814 1.00 97.12 105 ASN A N 1
ATOM 854 C CA . ASN A 1 105 ? -28.731 8.853 18.836 1.00 97.12 105 ASN A CA 1
ATOM 855 C C . ASN A 1 105 ? -28.444 9.682 17.581 1.00 97.12 105 ASN A C 1
ATOM 857 O O . ASN A 1 105 ? -29.365 10.262 17.013 1.00 97.12 105 ASN A O 1
ATOM 861 N N . ARG A 1 106 ? -27.185 9.708 17.122 1.00 96.00 106 ARG A N 1
ATOM 862 C CA . ARG A 1 106 ? -26.808 10.391 15.876 1.00 96.00 106 ARG A CA 1
ATOM 863 C C . ARG A 1 106 ? -27.517 9.793 14.666 1.00 96.00 106 ARG A C 1
ATOM 865 O O . ARG A 1 106 ? -28.068 10.539 13.871 1.00 96.00 106 ARG A O 1
ATOM 872 N N . VAL A 1 107 ? -27.553 8.465 14.551 1.00 96.44 107 VAL A N 1
ATOM 873 C CA . VAL A 1 107 ? -28.252 7.790 13.446 1.00 96.44 107 VAL A CA 1
ATOM 874 C C . VAL A 1 107 ? -29.758 8.060 13.496 1.00 96.44 107 VAL A C 1
ATOM 876 O O . VAL A 1 107 ? -30.346 8.365 12.464 1.00 96.44 107 VAL A O 1
ATOM 879 N N . LYS A 1 108 ? -30.384 7.997 14.679 1.00 96.25 108 LYS A N 1
ATOM 880 C CA . LYS A 1 108 ? -31.810 8.328 14.860 1.00 96.25 108 LYS A CA 1
ATOM 881 C C . LYS A 1 108 ? -32.114 9.770 14.467 1.00 96.25 108 LYS A C 1
ATOM 883 O O . LYS A 1 108 ? -33.104 10.005 13.788 1.00 96.25 108 LYS A O 1
ATOM 888 N N . PHE A 1 109 ? -31.262 10.710 14.874 1.00 95.81 109 PHE A N 1
ATOM 889 C CA . PHE A 1 109 ? -31.386 12.112 14.490 1.00 95.81 109 PHE A CA 1
ATOM 890 C C . PHE A 1 109 ? -31.316 12.273 12.968 1.00 95.81 109 PHE A C 1
ATOM 892 O O . PHE A 1 109 ? -32.235 12.834 12.386 1.00 95.81 109 PHE A O 1
ATOM 899 N N . CYS A 1 110 ? -30.289 11.713 12.320 1.00 95.44 110 CYS A N 1
ATOM 900 C CA . CYS A 1 110 ? -30.145 11.793 10.866 1.00 95.44 110 CYS A CA 1
ATOM 901 C C . CYS A 1 110 ? -31.345 11.193 10.126 1.00 95.44 110 CYS A C 1
ATOM 903 O O . CYS A 1 110 ? -31.814 11.812 9.189 1.00 95.44 110 CYS A O 1
ATOM 905 N N . LYS A 1 111 ? -31.876 10.046 10.572 1.00 94.94 111 LYS A N 1
ATOM 906 C CA . LYS A 1 111 ? -33.072 9.427 9.973 1.00 94.94 111 LYS A CA 1
ATOM 907 C C . LYS A 1 111 ? -34.340 10.258 10.166 1.00 94.94 111 LYS A C 1
ATOM 909 O O . LYS A 1 111 ? -35.177 10.316 9.279 1.00 94.94 111 LYS A O 1
ATOM 914 N N . LYS A 1 112 ? -34.506 10.881 11.339 1.00 94.69 112 LYS A N 1
ATOM 915 C CA . LYS A 1 112 ? -35.685 11.703 11.649 1.00 94.69 112 LYS A CA 1
ATOM 916 C C . LYS A 1 112 ? -35.762 12.953 10.766 1.00 94.69 112 LYS A C 1
ATOM 918 O O . LYS A 1 112 ? -36.859 13.378 10.438 1.00 94.69 112 LYS A O 1
ATOM 923 N N . TYR A 1 113 ? -34.611 13.523 10.421 1.00 92.44 113 TYR A N 1
ATOM 924 C CA . TYR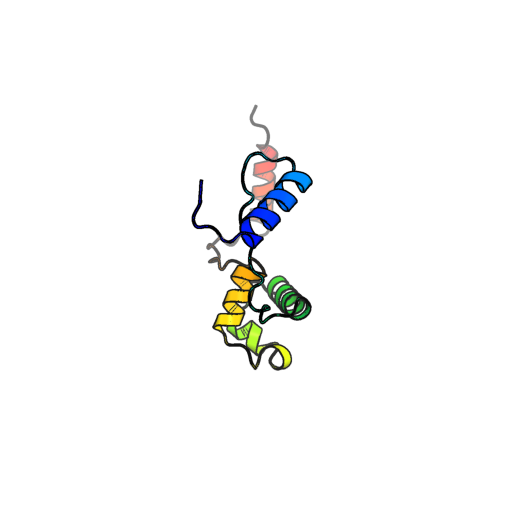 A 1 113 ? -34.482 14.756 9.638 1.00 92.44 113 TYR A CA 1
ATOM 925 C C . TYR A 1 113 ? -33.793 14.498 8.288 1.00 92.44 113 TYR A C 1
ATOM 927 O O . TYR A 1 113 ? -33.025 15.331 7.810 1.00 92.44 113 TYR A O 1
ATOM 935 N N . GLU A 1 114 ? -33.989 13.305 7.719 1.00 88.69 114 GLU A N 1
ATOM 936 C CA . GLU A 1 114 ? -33.423 12.925 6.418 1.00 88.69 114 GLU A CA 1
ATOM 937 C C . GLU A 1 114 ? -34.143 13.654 5.278 1.00 88.69 114 GLU A C 1
ATOM 939 O O . GLU A 1 114 ? -33.498 14.142 4.353 1.00 88.69 114 GLU A O 1
ATOM 944 N N . VAL A 1 115 ? -35.467 13.782 5.396 1.00 82.94 115 VAL A N 1
ATOM 945 C CA . VAL A 1 115 ? -36.312 14.578 4.504 1.00 82.94 115 VAL A CA 1
ATOM 946 C C . VAL A 1 115 ? -36.593 15.907 5.195 1.00 82.94 115 VAL A C 1
ATOM 948 O O . VAL A 1 115 ? -37.149 15.937 6.293 1.00 82.94 115 VAL A O 1
ATOM 951 N N . TRP A 1 116 ? -36.141 16.990 4.573 1.00 69.31 116 TRP A N 1
ATOM 952 C CA . TRP A 1 116 ? -36.499 18.352 4.950 1.00 69.31 116 TRP A CA 1
ATOM 953 C C . TRP A 1 116 ? -37.653 18.773 4.039 1.00 69.31 116 TRP A C 1
ATOM 955 O O . TRP A 1 116 ? -37.395 19.140 2.896 1.00 69.31 116 TRP A O 1
ATOM 965 N N . ASP A 1 117 ? -38.885 18.652 4.535 1.00 57.44 117 ASP A N 1
ATOM 966 C CA . ASP A 1 117 ? -40.052 19.376 4.009 1.00 57.44 117 ASP A CA 1
ATOM 967 C C . ASP A 1 117 ? -40.251 20.664 4.820 1.00 57.44 117 ASP A C 1
ATOM 969 O O . ASP A 1 117 ? -40.142 20.593 6.071 1.00 57.44 117 ASP A O 1
#

InterPro domains:
  IPR002492 Transposase, Tc1-like [PF01498] (46-113)
  IPR009057 Homedomain-like superfamily [SSF46689] (4-83)

Radius of gyration: 27.96 Å; chains: 1; bounding box: 58×35×78 Å

Foldseek 3Di:
DCPVDDPVVVVVQVVVCVVPVDPDRDDPDDDDDDDDPDDPVLLVVLLVVCVVPVPDQLVNSCVVCVVSRVPPDSVSSVCSCCPVVPHDDDDDDDDDDDDPVRVVVVVVVCVVPVDDD

Secondary structure (DSSP, 8-state):
---S--HHHHHHHHHHHHHH--SSPPPPPPPP-PPPSS-HHHHHHHHHHHHH-TT--HHHHHHH-HHHHTTS-HHHHHHIIIIIT-PPP-PPP------HHHHHHHHHHHHHTSS--